Protein AF-A0ABD0Y4C2-F1 (afdb_monomer_lite)

Foldseek 3Di:
DDDDDDDDPDDDDDDQQFAPDAAPPPWDTGRHATHEDPQFDDRRSCRGHEPDAAPDPWDDPHHQATDEDPQFDDSRSPDGNPVVVVVCPPPPVVVVVPPPD

Structure (mmCIF, N/CA/C/O backbone):
data_AF-A0ABD0Y4C2-F1
#
_entry.id   AF-A0ABD0Y4C2-F1
#
loop_
_atom_site.group_PDB
_atom_site.id
_atom_site.type_symbol
_atom_site.label_atom_id
_atom_site.label_alt_id
_atom_site.label_comp_id
_atom_site.label_asym_id
_atom_site.label_entity_id
_atom_site.label_seq_id
_atom_site.pdbx_PDB_ins_code
_atom_site.Cartn_x
_atom_site.Cartn_y
_atom_site.Cartn_z
_atom_site.occupancy
_atom_site.B_iso_or_equiv
_atom_site.auth_seq_id
_atom_site.auth_comp_id
_atom_site.auth_asym_id
_atom_site.auth_atom_id
_atom_site.pdbx_PDB_model_num
ATOM 1 N N . MET A 1 1 ? -20.175 -28.823 -24.174 1.00 47.84 1 MET A N 1
ATOM 2 C CA . MET A 1 1 ? -20.073 -27.540 -23.452 1.00 47.84 1 MET A CA 1
ATOM 3 C C . MET A 1 1 ? -19.130 -27.697 -22.270 1.00 47.84 1 MET A C 1
ATOM 5 O O . MET A 1 1 ? -19.612 -27.762 -21.156 1.00 47.84 1 MET A O 1
ATOM 9 N N . TYR A 1 2 ? -17.817 -27.771 -22.500 1.00 40.09 2 TYR A N 1
ATOM 10 C CA . TYR A 1 2 ? -16.813 -27.506 -21.464 1.00 40.09 2 TYR A CA 1
ATOM 11 C C . TYR A 1 2 ? -15.583 -26.949 -22.174 1.00 40.09 2 TYR A C 1
ATOM 13 O O . TYR A 1 2 ? -14.917 -27.669 -22.9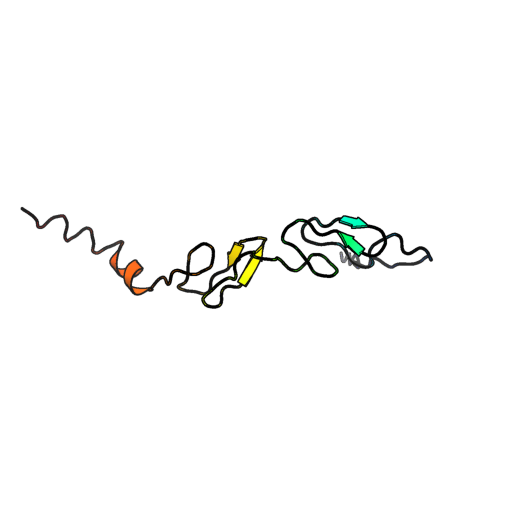11 1.00 40.09 2 TYR A O 1
ATOM 21 N N . VAL A 1 3 ? -15.343 -25.650 -22.023 1.00 46.62 3 VAL A N 1
ATOM 22 C CA . VAL A 1 3 ? -14.077 -25.030 -22.412 1.00 46.62 3 VAL A CA 1
ATOM 23 C C . VAL A 1 3 ? -13.322 -24.805 -21.109 1.00 46.62 3 VAL A C 1
ATOM 25 O O . VAL A 1 3 ? -13.731 -23.974 -20.304 1.00 46.62 3 VAL A O 1
ATOM 28 N N . ALA A 1 4 ? -12.261 -25.573 -20.878 1.00 52.44 4 ALA A N 1
ATOM 29 C CA . ALA A 1 4 ? -11.255 -25.254 -19.875 1.00 52.44 4 ALA A CA 1
ATOM 30 C C . ALA A 1 4 ? -10.065 -24.652 -20.630 1.00 52.44 4 ALA A C 1
ATOM 32 O O . ALA A 1 4 ? -9.323 -25.363 -21.301 1.00 52.44 4 ALA A O 1
ATOM 33 N N . GLN A 1 5 ? -9.938 -23.325 -20.603 1.00 47.97 5 GLN A N 1
ATOM 34 C CA . GLN A 1 5 ? -8.714 -22.651 -21.030 1.00 47.97 5 GLN A CA 1
ATOM 35 C C . GLN A 1 5 ? -7.771 -22.626 -19.836 1.00 47.97 5 GLN A C 1
ATOM 37 O O . GLN A 1 5 ? -7.967 -21.860 -18.889 1.00 47.97 5 GLN A O 1
ATOM 42 N N . GLU A 1 6 ? -6.768 -23.495 -19.880 1.00 58.38 6 GLU A N 1
ATOM 43 C CA . GLU A 1 6 ? -5.719 -23.543 -18.876 1.00 58.38 6 GLU A CA 1
ATOM 44 C C . GLU A 1 6 ? -4.879 -22.265 -18.969 1.00 58.38 6 GLU A C 1
ATOM 46 O O . GLU A 1 6 ? -4.254 -21.945 -19.981 1.00 58.38 6 GLU A O 1
ATOM 51 N N . LYS A 1 7 ? -4.933 -21.473 -17.898 1.00 58.50 7 LYS A N 1
ATOM 52 C CA . LYS A 1 7 ? -4.063 -20.324 -17.674 1.00 58.50 7 LYS A CA 1
ATOM 53 C C . LYS A 1 7 ? -2.656 -20.858 -17.400 1.00 58.50 7 LYS A C 1
ATOM 55 O O . LYS A 1 7 ? -2.363 -21.240 -16.274 1.00 58.50 7 LYS A O 1
ATOM 60 N N . GLY A 1 8 ? -1.787 -20.840 -18.402 1.00 43.50 8 GLY A N 1
ATOM 61 C CA . GLY A 1 8 ? -0.371 -21.155 -18.235 1.00 43.50 8 GLY A CA 1
ATOM 62 C C . GLY A 1 8 ? 0.470 -20.281 -19.147 1.00 43.50 8 GLY A C 1
ATOM 63 O O . GLY A 1 8 ? 0.507 -20.493 -20.352 1.00 43.50 8 GLY A O 1
ATOM 64 N N . ALA A 1 9 ? 1.136 -19.272 -18.585 1.00 58.31 9 ALA A N 1
ATOM 65 C CA . ALA A 1 9 ? 2.239 -18.611 -19.270 1.00 58.31 9 ALA A CA 1
ATOM 66 C C . ALA A 1 9 ? 3.430 -19.584 -19.276 1.00 58.31 9 ALA A C 1
ATOM 68 O O . ALA A 1 9 ? 4.295 -19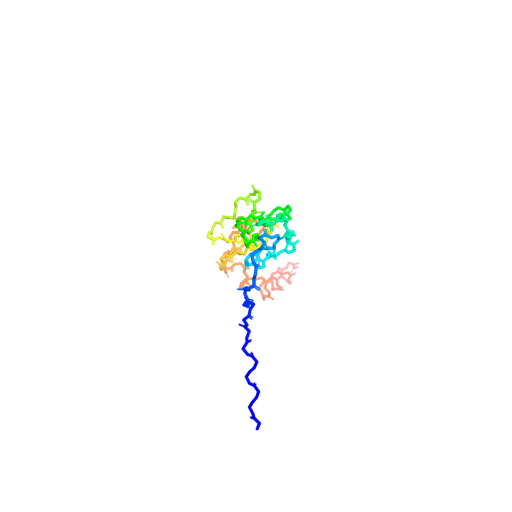.532 -18.401 1.00 58.31 9 ALA A O 1
ATOM 69 N N . GLU A 1 10 ? 3.432 -20.527 -20.217 1.00 52.31 10 GLU A N 1
ATOM 70 C CA . GLU A 1 10 ? 4.538 -21.458 -20.409 1.00 52.31 10 GLU A CA 1
ATOM 71 C C . GLU A 1 10 ? 5.673 -20.775 -21.174 1.00 52.31 10 GLU A C 1
ATOM 73 O O . GLU A 1 10 ? 5.582 -20.427 -22.351 1.00 52.31 10 GLU A O 1
ATOM 78 N N . SER A 1 11 ? 6.760 -20.561 -20.440 1.00 69.19 11 SER A N 1
ATOM 79 C CA . SER A 1 11 ? 8.042 -20.081 -20.932 1.00 69.19 11 SER A CA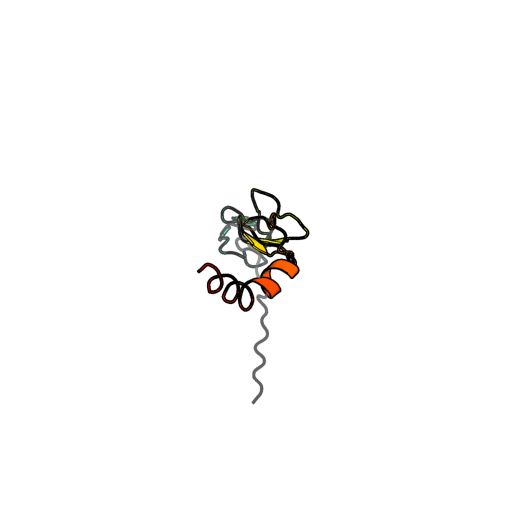 1
ATOM 80 C C . SER A 1 11 ? 8.755 -21.189 -21.706 1.00 69.19 11 SER A C 1
ATOM 82 O O . SER A 1 11 ? 9.142 -22.203 -21.128 1.00 69.19 11 SER A O 1
ATOM 84 N N . SER A 1 12 ? 8.991 -20.974 -22.998 1.00 71.50 12 SER A N 1
ATOM 85 C CA . SER A 1 12 ? 9.993 -21.718 -23.759 1.00 71.50 12 SER A CA 1
ATOM 86 C C . SER A 1 12 ? 10.605 -20.799 -24.809 1.00 71.50 12 SER A C 1
ATOM 88 O O . SER A 1 12 ? 10.010 -20.574 -25.859 1.00 71.50 12 SER A O 1
ATOM 90 N N . THR A 1 13 ? 11.753 -20.194 -24.491 1.00 54.59 13 THR A N 1
ATOM 91 C CA . THR A 1 13 ? 13.004 -20.147 -25.285 1.00 54.59 13 THR A CA 1
ATOM 92 C C . THR A 1 13 ? 13.937 -19.095 -24.660 1.00 54.59 13 THR A C 1
ATOM 94 O O . THR A 1 13 ? 13.519 -18.045 -24.183 1.00 54.59 13 THR A O 1
ATOM 97 N N . ARG A 1 14 ? 15.227 -19.424 -24.603 1.00 68.81 14 ARG A N 1
ATOM 98 C CA . ARG A 1 14 ? 16.321 -18.770 -23.871 1.00 68.81 14 ARG A CA 1
ATOM 99 C C . ARG A 1 14 ? 16.557 -17.290 -24.253 1.00 68.81 14 ARG A C 1
ATOM 101 O O . ARG A 1 14 ? 17.409 -17.020 -25.088 1.00 68.81 14 ARG A O 1
ATOM 108 N N . SER A 1 15 ? 15.874 -16.352 -23.588 1.00 58.44 15 SER A N 1
ATOM 109 C CA . SER A 1 15 ? 16.351 -14.981 -23.303 1.00 58.44 15 SER A CA 1
ATOM 110 C C . SER A 1 15 ? 15.478 -14.346 -22.209 1.00 58.44 15 SER A C 1
ATOM 112 O O . SER A 1 15 ? 14.294 -14.093 -22.416 1.00 58.44 15 SER A O 1
ATOM 114 N N . SER A 1 16 ? 16.020 -14.147 -21.005 1.00 63.03 16 SER A N 1
ATOM 115 C CA . SER A 1 16 ? 15.279 -13.651 -19.833 1.00 63.03 16 SER A CA 1
ATOM 116 C C . SER A 1 16 ? 15.118 -12.125 -19.862 1.00 63.03 16 SER A C 1
ATOM 118 O O . SER A 1 16 ? 15.654 -11.416 -19.013 1.00 63.03 16 SER A O 1
ATOM 120 N N . GLU A 1 17 ? 14.416 -11.611 -20.866 1.00 63.22 17 GLU A N 1
ATOM 121 C CA . GLU A 1 17 ? 14.112 -10.178 -21.003 1.00 63.22 17 GLU A CA 1
ATOM 122 C C . GLU A 1 17 ? 12.743 -9.806 -20.400 1.00 63.22 17 GLU A C 1
ATOM 124 O O . GLU A 1 17 ? 12.378 -8.636 -20.329 1.00 63.22 17 GLU A O 1
ATOM 129 N N . TYR A 1 18 ? 11.998 -10.808 -19.921 1.00 76.75 18 TYR A N 1
ATOM 130 C CA . TYR A 1 18 ? 10.684 -10.651 -19.310 1.00 76.75 18 TYR A CA 1
ATOM 131 C C . TYR A 1 18 ? 10.628 -11.262 -17.904 1.00 76.75 18 TYR A C 1
ATOM 133 O O . TYR A 1 18 ? 11.316 -12.238 -17.585 1.00 76.75 18 TYR A O 1
ATOM 141 N N . CYS A 1 19 ? 9.768 -10.697 -17.062 1.00 86.81 19 CYS A N 1
ATOM 142 C CA . CYS A 1 19 ? 9.565 -11.125 -15.689 1.00 86.81 19 CYS A CA 1
ATOM 143 C C . CYS A 1 19 ? 8.826 -12.460 -15.679 1.00 86.81 19 CYS A C 1
ATOM 145 O O . CYS A 1 19 ? 7.748 -12.594 -16.254 1.00 86.81 19 CYS A O 1
ATOM 147 N N . ARG A 1 20 ? 9.388 -13.449 -14.978 1.00 86.38 20 ARG A N 1
ATOM 148 C CA . ARG A 1 20 ? 8.776 -14.779 -14.836 1.00 86.38 20 ARG A CA 1
ATOM 149 C C . ARG A 1 20 ? 7.348 -14.711 -14.288 1.00 86.38 20 ARG A C 1
ATOM 151 O O . ARG A 1 20 ? 6.511 -15.526 -14.657 1.00 86.38 20 ARG A O 1
ATOM 158 N N . TYR A 1 21 ? 7.095 -13.733 -13.423 1.00 88.25 21 TYR A N 1
ATOM 159 C CA . TYR A 1 21 ? 5.792 -13.441 -12.846 1.00 88.25 21 TYR A CA 1
ATOM 160 C C . TYR A 1 21 ? 5.414 -11.979 -13.107 1.00 88.25 21 TYR A C 1
ATOM 162 O O . TYR A 1 21 ? 6.302 -11.127 -13.216 1.00 88.25 21 TYR A O 1
ATOM 170 N N . PRO A 1 22 ? 4.110 -11.669 -13.212 1.00 90.38 22 PRO A N 1
ATOM 171 C CA . PRO A 1 22 ? 3.657 -10.315 -13.489 1.00 90.38 22 PRO A CA 1
ATOM 172 C C . PRO A 1 22 ? 3.958 -9.370 -12.323 1.00 90.38 22 PRO A C 1
ATOM 174 O O . PRO A 1 22 ? 3.751 -9.705 -11.157 1.00 90.38 22 PRO A O 1
ATOM 177 N N . CYS A 1 23 ? 4.374 -8.148 -12.652 1.00 93.81 23 CYS A N 1
ATOM 178 C CA . CYS A 1 23 ? 4.491 -7.070 -11.680 1.00 93.81 23 CYS A CA 1
ATOM 179 C C . CYS A 1 23 ? 3.094 -6.569 -11.288 1.00 93.81 23 CYS A C 1
ATOM 181 O O . CYS A 1 23 ? 2.288 -6.198 -12.143 1.00 93.81 23 CYS A O 1
ATOM 183 N N . LEU A 1 24 ? 2.803 -6.556 -9.991 1.00 95.31 24 LEU A N 1
ATOM 184 C CA . LEU A 1 24 ? 1.525 -6.123 -9.437 1.00 95.31 24 LEU A CA 1
ATOM 185 C C . LEU A 1 24 ? 1.508 -4.612 -9.180 1.00 95.31 24 LEU A C 1
ATOM 187 O O . LEU A 1 24 ? 2.520 -3.920 -9.302 1.00 95.31 24 LEU A O 1
ATOM 191 N N . ASN A 1 25 ? 0.327 -4.092 -8.836 1.00 95.62 25 ASN A N 1
ATOM 192 C CA . ASN A 1 25 ? 0.123 -2.702 -8.408 1.00 95.62 25 ASN A CA 1
ATOM 193 C C . ASN A 1 25 ? 0.667 -1.647 -9.395 1.00 95.62 25 ASN A C 1
ATOM 195 O O . ASN A 1 25 ? 1.100 -0.559 -9.013 1.00 95.62 25 ASN A O 1
ATOM 199 N N . GLY A 1 26 ? 0.632 -1.972 -10.692 1.00 92.94 26 GLY A N 1
ATOM 200 C CA . GLY A 1 26 ? 1.093 -1.096 -11.766 1.00 92.94 26 GLY A CA 1
ATOM 201 C C . GLY A 1 26 ? 2.614 -0.967 -11.870 1.00 92.94 26 GLY A C 1
ATOM 202 O O . GLY A 1 26 ? 3.080 0.015 -12.454 1.00 92.94 26 GLY A O 1
ATOM 203 N N . GLY A 1 27 ? 3.373 -1.904 -11.291 1.00 94.81 27 GLY A N 1
ATOM 204 C CA . GLY A 1 27 ? 4.810 -2.026 -11.518 1.00 94.81 27 GLY A CA 1
ATOM 205 C C . GLY A 1 27 ? 5.138 -2.376 -12.972 1.00 94.81 27 GLY A C 1
ATOM 206 O O . GLY A 1 27 ? 4.340 -3.002 -13.671 1.00 94.81 27 GLY A O 1
ATOM 207 N N . THR A 1 28 ? 6.328 -1.979 -13.415 1.00 94.19 28 THR A N 1
ATOM 208 C CA . THR A 1 28 ? 6.807 -2.207 -14.784 1.00 94.19 28 THR A CA 1
ATOM 209 C C . THR A 1 28 ? 7.880 -3.281 -14.776 1.00 94.19 28 THR A C 1
ATOM 211 O O . THR A 1 28 ? 8.817 -3.214 -13.983 1.00 94.19 28 THR A O 1
ATOM 214 N N . CYS A 1 29 ? 7.771 -4.268 -15.661 1.00 92.62 29 CYS A N 1
ATOM 215 C CA . CYS A 1 29 ? 8.834 -5.249 -15.822 1.00 92.62 29 CYS A CA 1
ATOM 216 C C . CYS A 1 29 ? 10.010 -4.641 -16.594 1.00 92.62 29 CYS A C 1
ATOM 218 O O . CYS A 1 29 ? 9.822 -4.142 -17.703 1.00 92.62 29 CYS A O 1
ATOM 220 N N . VAL A 1 30 ? 11.211 -4.690 -16.015 1.00 91.50 30 VAL A N 1
ATOM 221 C CA . VAL A 1 30 ? 12.447 -4.212 -16.645 1.00 91.50 30 VAL A CA 1
ATOM 222 C C . VAL A 1 30 ? 13.500 -5.318 -16.549 1.00 91.50 30 VAL A C 1
ATOM 224 O O . VAL A 1 30 ? 14.071 -5.570 -15.484 1.00 91.50 30 VAL A O 1
ATOM 227 N N . GLY A 1 31 ? 13.736 -6.012 -17.666 1.00 87.81 31 GLY A N 1
ATOM 228 C CA . GLY A 1 31 ? 14.564 -7.218 -17.706 1.00 87.81 31 GLY A CA 1
ATOM 229 C C . GLY A 1 31 ? 13.935 -8.347 -16.884 1.00 87.81 31 GLY A C 1
ATOM 230 O O . GLY A 1 31 ? 12.828 -8.791 -17.167 1.00 87.81 31 GLY A O 1
ATOM 231 N N . THR A 1 32 ? 14.621 -8.796 -15.831 1.00 88.50 32 THR A N 1
ATOM 232 C CA . THR A 1 32 ? 14.145 -9.885 -14.954 1.00 88.50 32 THR A CA 1
ATOM 233 C C . THR A 1 32 ? 13.526 -9.406 -13.641 1.00 88.50 32 THR A C 1
ATOM 235 O O . THR A 1 32 ? 13.254 -10.228 -12.768 1.00 88.50 32 THR A O 1
ATOM 238 N N . ARG A 1 33 ? 13.368 -8.092 -13.445 1.00 90.31 33 ARG A N 1
ATOM 239 C CA . ARG A 1 33 ? 12.947 -7.500 -12.168 1.00 90.31 33 ARG A CA 1
ATOM 240 C C . ARG A 1 33 ? 11.806 -6.508 -12.353 1.00 90.31 33 ARG A C 1
ATOM 242 O O . ARG A 1 33 ? 11.741 -5.798 -13.355 1.00 90.31 33 ARG A O 1
ATOM 249 N N . CYS A 1 34 ? 10.932 -6.434 -11.356 1.00 94.25 34 CYS A N 1
ATOM 250 C CA . CYS A 1 34 ? 9.866 -5.447 -11.329 1.00 94.25 34 CYS A CA 1
ATOM 251 C C . CYS A 1 34 ? 10.369 -4.111 -10.780 1.00 94.25 34 CYS A C 1
ATOM 253 O O . CYS A 1 34 ? 10.922 -4.031 -9.684 1.00 94.25 34 CYS A O 1
ATOM 255 N N . GLN A 1 35 ? 10.139 -3.043 -11.536 1.00 95.88 35 GLN A N 1
ATOM 256 C CA . GLN A 1 35 ? 10.270 -1.676 -11.062 1.00 95.88 35 GLN A CA 1
ATOM 257 C C . GLN A 1 35 ? 8.943 -1.247 -10.432 1.00 95.88 35 GLN A C 1
ATOM 259 O O . GLN A 1 35 ? 7.934 -1.070 -11.120 1.00 95.88 35 GLN A O 1
ATOM 264 N N . CYS A 1 36 ? 8.938 -1.108 -9.108 1.00 96.31 36 CYS A N 1
ATOM 265 C CA . CYS A 1 36 ? 7.730 -0.791 -8.358 1.00 96.31 36 CYS A CA 1
ATOM 266 C C . CYS A 1 36 ? 7.381 0.693 -8.410 1.00 96.31 36 CYS A C 1
ATOM 268 O O . CYS A 1 36 ? 8.252 1.564 -8.451 1.00 96.31 36 CYS A O 1
ATOM 270 N N . ARG A 1 37 ? 6.077 0.979 -8.366 1.00 95.94 37 ARG A N 1
ATOM 271 C CA . ARG A 1 37 ? 5.585 2.338 -8.138 1.00 95.94 37 ARG A CA 1
ATOM 272 C C . ARG A 1 37 ? 5.922 2.797 -6.715 1.00 95.94 37 ARG A C 1
ATOM 274 O O . ARG A 1 37 ? 6.056 1.954 -5.824 1.00 95.94 37 ARG A O 1
ATOM 2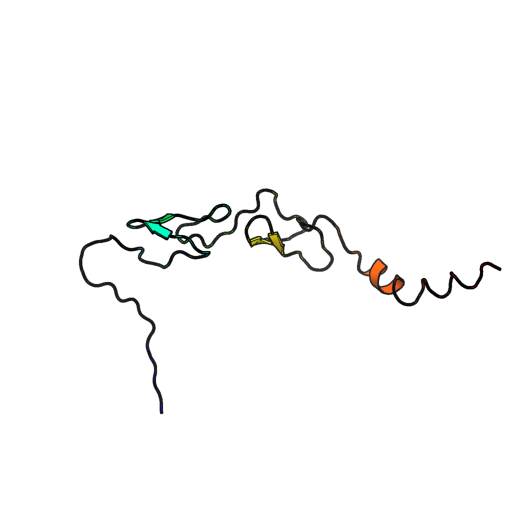81 N N . PRO A 1 38 ? 6.005 4.119 -6.475 1.00 95.31 38 PRO A N 1
ATOM 282 C CA . PRO A 1 38 ? 6.186 4.653 -5.131 1.00 95.31 38 PRO A CA 1
ATOM 283 C C . PRO A 1 38 ? 5.169 4.066 -4.145 1.00 95.31 38 PRO A C 1
ATOM 285 O O . PRO A 1 38 ? 3.974 4.009 -4.435 1.00 95.31 38 PRO A O 1
ATOM 288 N N . GLY A 1 39 ? 5.659 3.618 -2.989 1.00 95.00 39 GLY A N 1
ATOM 289 C CA . GLY A 1 39 ? 4.830 3.000 -1.954 1.00 95.00 39 GLY A CA 1
ATOM 290 C C . GLY A 1 39 ? 4.553 1.505 -2.143 1.00 95.00 39 GLY A C 1
ATOM 291 O O . GLY A 1 39 ? 3.780 0.954 -1.370 1.00 95.00 39 GLY A O 1
ATOM 292 N N . TYR A 1 40 ? 5.175 0.830 -3.113 1.00 96.44 40 TYR A N 1
ATOM 293 C CA . TYR A 1 40 ? 5.128 -0.630 -3.250 1.00 96.44 40 TYR A CA 1
ATOM 294 C C . TYR A 1 40 ? 6.531 -1.237 -3.285 1.00 96.44 40 TYR A C 1
ATOM 296 O O . TYR A 1 40 ? 7.481 -0.600 -3.739 1.00 96.44 40 TYR A O 1
ATOM 304 N N . HIS A 1 41 ? 6.654 -2.475 -2.814 1.00 94.75 41 HIS A N 1
ATOM 305 C CA . HIS A 1 41 ? 7.906 -3.226 -2.757 1.00 94.75 41 HIS A CA 1
ATOM 306 C C . HIS A 1 41 ? 7.667 -4.743 -2.875 1.00 94.75 41 HIS A C 1
ATOM 308 O O . HIS A 1 41 ? 6.545 -5.197 -3.126 1.00 94.75 41 HIS A O 1
ATOM 314 N N . GLY A 1 42 ? 8.747 -5.513 -2.742 1.00 94.25 42 GLY A N 1
ATOM 315 C CA . GLY A 1 42 ? 8.777 -6.953 -2.992 1.00 94.25 42 GLY A CA 1
ATOM 316 C C . GLY A 1 42 ? 9.131 -7.278 -4.445 1.00 94.25 42 GLY A C 1
ATOM 317 O O . GLY A 1 42 ? 9.101 -6.411 -5.319 1.00 94.25 42 GLY A O 1
ATOM 318 N N . GLU A 1 43 ? 9.457 -8.544 -4.711 1.00 93.56 43 GLU A N 1
ATOM 319 C CA . GLU A 1 43 ? 9.914 -9.017 -6.032 1.00 93.56 43 GLU A CA 1
ATOM 320 C C . GLU A 1 43 ? 8.900 -8.727 -7.149 1.00 93.56 43 GLU A C 1
ATOM 322 O O . GLU A 1 43 ? 9.276 -8.415 -8.278 1.00 93.56 43 GLU A O 1
ATOM 327 N N . TYR A 1 44 ? 7.611 -8.760 -6.802 1.00 94.81 44 TYR A N 1
ATOM 328 C CA . TYR A 1 44 ? 6.493 -8.548 -7.722 1.00 94.81 44 TYR A CA 1
ATOM 329 C C . TYR A 1 44 ? 5.701 -7.274 -7.415 1.00 94.81 44 TYR A C 1
ATOM 331 O O . TYR A 1 44 ? 4.579 -7.128 -7.891 1.00 94.81 44 TYR A O 1
ATOM 339 N N . CYS A 1 45 ? 6.242 -6.357 -6.604 1.00 96.06 45 CYS A N 1
ATOM 340 C CA . CYS A 1 45 ? 5.557 -5.127 -6.183 1.00 96.06 45 CYS A CA 1
ATOM 341 C C . CYS A 1 45 ? 4.208 -5.368 -5.483 1.00 96.06 45 CYS A C 1
ATOM 343 O O . CYS A 1 45 ? 3.301 -4.537 -5.560 1.00 96.06 45 CYS A O 1
ATOM 345 N N . ALA A 1 46 ? 4.051 -6.523 -4.833 1.00 95.56 46 ALA A N 1
ATOM 346 C CA . ALA A 1 46 ? 2.811 -6.930 -4.179 1.00 95.56 46 ALA A CA 1
ATOM 347 C C . ALA A 1 46 ? 2.620 -6.262 -2.810 1.00 95.56 46 ALA A C 1
ATOM 349 O O . ALA A 1 46 ? 1.490 -6.124 -2.345 1.00 95.56 46 ALA A O 1
ATOM 350 N N . GLU A 1 47 ? 3.713 -5.850 -2.169 1.00 95.25 47 GLU A N 1
ATOM 351 C CA . GLU A 1 47 ? 3.705 -5.401 -0.784 1.00 95.25 47 GLU A CA 1
ATOM 352 C C . GLU A 1 47 ? 3.551 -3.876 -0.728 1.00 95.25 47 GLU A C 1
ATOM 354 O O . GLU A 1 47 ? 4.426 -3.145 -1.205 1.00 95.25 47 GLU A O 1
ATOM 359 N N . PRO A 1 48 ? 2.447 -3.351 -0.173 1.00 95.56 48 PRO A N 1
ATOM 360 C CA . PRO A 1 48 ? 2.300 -1.921 0.037 1.00 95.56 48 PRO A CA 1
ATOM 361 C C . PRO A 1 48 ? 3.177 -1.464 1.207 1.00 95.56 48 PRO A C 1
ATOM 363 O O . PRO A 1 48 ? 3.322 -2.149 2.218 1.00 95.56 48 PRO A O 1
ATOM 366 N N . HIS A 1 49 ? 3.735 -0.271 1.076 1.00 94.00 49 HIS A N 1
ATOM 367 C CA . HIS A 1 49 ? 4.512 0.410 2.096 1.00 94.00 49 HIS A CA 1
ATOM 368 C C . HIS A 1 49 ? 3.720 1.612 2.612 1.00 94.00 49 HIS A C 1
ATOM 370 O O . HIS A 1 49 ? 3.356 2.509 1.851 1.00 94.00 49 HIS A O 1
ATOM 376 N N . CYS A 1 50 ? 3.489 1.651 3.920 1.00 94.38 50 CYS A N 1
ATOM 377 C CA . CYS A 1 50 ? 2.917 2.805 4.601 1.00 94.38 50 CYS A CA 1
ATOM 378 C C . CYS A 1 50 ? 4.065 3.565 5.266 1.00 94.38 50 CYS A C 1
ATOM 380 O O . CYS A 1 50 ? 4.794 2.983 6.067 1.00 94.38 50 CYS A O 1
ATOM 382 N N . LYS A 1 51 ? 4.244 4.852 4.936 1.00 91.94 51 LYS A N 1
ATOM 383 C CA . LYS A 1 51 ? 5.315 5.685 5.512 1.00 91.94 51 LYS A CA 1
ATOM 384 C C . LYS A 1 51 ? 5.222 5.746 7.033 1.00 91.94 51 LYS A C 1
ATOM 386 O O . LYS A 1 51 ? 6.233 5.781 7.727 1.00 91.94 51 LYS A O 1
ATOM 391 N N . GLU A 1 52 ? 3.995 5.761 7.533 1.00 93.25 52 GLU A N 1
ATOM 392 C CA . GLU A 1 52 ? 3.694 5.659 8.948 1.00 93.25 52 GLU A CA 1
ATOM 393 C C . GLU A 1 52 ? 3.016 4.321 9.225 1.00 93.25 52 GLU A C 1
ATOM 395 O O . GLU A 1 52 ? 2.061 3.943 8.546 1.00 93.25 52 GLU A O 1
ATOM 400 N N . SER A 1 53 ? 3.484 3.616 10.253 1.00 94.06 53 SER A N 1
ATOM 401 C CA . SER A 1 53 ? 2.917 2.323 10.621 1.00 94.06 53 SER A CA 1
ATOM 402 C C . SER A 1 53 ? 1.448 2.451 11.025 1.00 94.06 53 SER A C 1
ATOM 404 O O . SER A 1 53 ? 1.078 3.359 11.787 1.00 94.06 53 SER A O 1
ATOM 406 N N . CYS A 1 54 ? 0.641 1.499 10.550 1.00 96.56 54 CYS A N 1
ATOM 407 C CA . CYS A 1 54 ? -0.715 1.264 11.030 1.00 96.56 54 CYS A CA 1
ATOM 408 C C . CYS A 1 54 ? -0.664 0.780 12.485 1.00 96.56 54 CYS A C 1
ATOM 410 O O . CYS A 1 54 ? 0.142 -0.082 12.836 1.00 96.56 54 CYS A O 1
ATOM 412 N N . LEU A 1 55 ? -1.504 1.357 13.332 1.00 95.88 55 LEU A N 1
ATOM 413 C CA . LEU A 1 55 ? -1.589 1.087 14.761 1.00 95.88 55 LEU A CA 1
ATOM 414 C C . LEU A 1 55 ? -2.738 0.120 15.060 1.00 95.88 55 LEU A C 1
ATOM 416 O O . LEU A 1 55 ? -3.544 -0.197 14.187 1.00 95.88 55 LEU A O 1
ATOM 420 N N . ASN A 1 56 ? -2.805 -0.350 16.308 1.00 95.31 56 ASN A N 1
ATOM 421 C CA . ASN A 1 56 ? -3.938 -1.115 16.843 1.00 95.31 56 ASN A CA 1
ATOM 422 C C . ASN A 1 56 ? -4.345 -2.332 15.985 1.00 95.31 56 ASN A C 1
ATOM 424 O O . ASN A 1 56 ? -5.524 -2.590 15.754 1.00 95.31 56 ASN A O 1
ATOM 428 N N . GLY A 1 57 ? -3.355 -3.069 15.472 1.00 94.12 57 GLY A N 1
ATOM 429 C CA . GLY A 1 57 ? -3.587 -4.247 14.628 1.00 94.12 57 GLY A CA 1
ATOM 430 C C . GLY A 1 57 ? -4.045 -3.931 13.200 1.00 94.12 57 GLY A C 1
ATOM 431 O O . GLY A 1 57 ? -4.455 -4.838 12.478 1.00 94.12 57 GLY A O 1
ATOM 432 N N . GLY A 1 58 ? -3.983 -2.667 12.774 1.00 95.69 58 GLY A N 1
ATOM 433 C CA . GLY A 1 58 ? -4.237 -2.281 11.392 1.00 95.69 58 GLY A CA 1
ATOM 434 C C . GLY A 1 58 ? -3.185 -2.837 10.427 1.00 95.69 58 GLY A C 1
ATOM 435 O O . GLY A 1 58 ? -2.018 -3.012 10.779 1.00 95.69 58 GLY A O 1
ATOM 436 N N . ARG A 1 59 ? -3.590 -3.079 9.177 1.00 95.88 59 ARG A N 1
ATOM 437 C CA . ARG A 1 59 ? -2.720 -3.588 8.106 1.00 95.88 59 ARG A CA 1
ATOM 438 C C . ARG A 1 59 ? -2.597 -2.572 6.978 1.00 95.88 59 ARG A C 1
ATOM 440 O O . ARG A 1 59 ? -3.599 -2.031 6.521 1.00 95.88 59 ARG A O 1
ATOM 447 N N . CYS A 1 60 ? -1.379 -2.362 6.484 1.00 96.12 60 CYS A N 1
ATOM 448 C CA . CYS A 1 60 ? -1.159 -1.568 5.278 1.00 96.12 60 CYS A CA 1
ATOM 449 C C . CYS A 1 60 ? -1.735 -2.319 4.066 1.00 96.12 60 CYS A C 1
ATOM 451 O O . CYS A 1 60 ? -1.332 -3.451 3.791 1.00 96.12 60 CYS A O 1
ATOM 453 N N . VAL A 1 61 ? -2.708 -1.721 3.377 1.00 95.25 61 VAL A N 1
ATOM 454 C CA . VAL A 1 61 ? -3.391 -2.343 2.220 1.00 95.25 61 VAL A CA 1
ATOM 455 C C . VAL A 1 61 ? -3.096 -1.631 0.907 1.00 95.25 61 VAL A C 1
ATOM 457 O O . VAL A 1 61 ? -3.220 -2.224 -0.160 1.00 95.25 61 VAL A O 1
ATOM 460 N N . SER A 1 62 ? -2.683 -0.372 0.976 1.00 93.88 62 SER A N 1
ATOM 461 C CA . SER A 1 62 ? -2.150 0.393 -0.148 1.00 93.88 62 SER A CA 1
ATOM 462 C C . SER A 1 62 ? -1.201 1.468 0.398 1.00 93.88 62 SER A C 1
ATOM 464 O O . SER A 1 62 ? -1.186 1.673 1.616 1.00 93.88 62 SER A O 1
ATOM 466 N N . PRO A 1 63 ? -0.420 2.155 -0.455 1.00 94.12 63 PRO A N 1
ATOM 467 C CA . PRO A 1 63 ? 0.461 3.231 -0.024 1.00 94.12 63 PRO A CA 1
ATOM 468 C C . PRO A 1 63 ? -0.279 4.214 0.879 1.00 94.12 63 PRO A C 1
ATOM 470 O O . PRO A 1 63 ? -1.343 4.714 0.511 1.00 94.12 63 PRO A O 1
ATOM 473 N N . ASP A 1 64 ? 0.257 4.406 2.082 1.00 91.19 64 ASP A N 1
ATOM 474 C CA . ASP A 1 64 ? -0.273 5.293 3.125 1.00 91.19 64 ASP A CA 1
ATOM 475 C C . ASP A 1 64 ? -1.752 5.075 3.510 1.00 91.19 64 ASP A C 1
ATOM 477 O O . ASP A 1 64 ? -2.403 5.974 4.051 1.00 91.19 64 ASP A O 1
ATOM 481 N N . ARG A 1 65 ? -2.291 3.869 3.281 1.00 94.38 65 ARG A N 1
ATOM 482 C CA . ARG A 1 65 ? -3.659 3.496 3.660 1.00 94.38 65 ARG A CA 1
ATOM 483 C C . ARG A 1 65 ? -3.682 2.233 4.508 1.00 94.38 65 ARG A C 1
ATOM 485 O O . ARG A 1 65 ? -3.326 1.139 4.058 1.00 94.38 65 ARG A O 1
ATOM 492 N N . CYS A 1 66 ? -4.215 2.387 5.712 1.00 96.56 66 CYS A N 1
ATOM 493 C CA . CYS A 1 66 ? -4.426 1.302 6.653 1.00 96.56 66 CYS A CA 1
ATOM 494 C C . CYS A 1 66 ? -5.857 0.760 6.567 1.00 96.56 66 CYS A C 1
ATOM 496 O O . CYS A 1 66 ? -6.825 1.518 6.544 1.00 96.56 66 CYS A O 1
ATOM 498 N N . ALA A 1 67 ? -5.993 -0.563 6.549 1.00 96.50 67 ALA A N 1
ATOM 499 C CA . ALA A 1 67 ? -7.227 -1.237 6.923 1.00 96.50 67 ALA A CA 1
ATOM 500 C C . ALA A 1 67 ? -7.210 -1.458 8.436 1.00 96.50 67 ALA A C 1
ATOM 502 O O . ALA A 1 67 ? -6.285 -2.081 8.959 1.00 96.50 67 ALA A O 1
ATOM 503 N N . CYS A 1 68 ? -8.211 -0.923 9.127 1.00 95.50 68 CYS A N 1
ATOM 504 C CA . CYS A 1 68 ? -8.274 -0.951 10.582 1.00 95.50 68 CYS A CA 1
ATOM 505 C C . CYS A 1 68 ? -9.002 -2.184 11.104 1.00 95.50 68 CYS A C 1
ATOM 507 O O . CYS A 1 68 ? -9.944 -2.674 10.481 1.00 95.50 68 CYS A O 1
ATOM 509 N N . ALA A 1 69 ? -8.559 -2.662 12.266 1.00 94.06 69 ALA A N 1
ATOM 510 C CA . ALA A 1 69 ? -9.298 -3.649 13.033 1.00 94.06 69 ALA A CA 1
ATOM 511 C C . ALA A 1 69 ? -10.642 -3.067 13.504 1.00 94.06 69 ALA A C 1
ATOM 513 O O . ALA A 1 69 ? -10.829 -1.848 13.564 1.00 94.06 69 ALA A O 1
ATOM 514 N N . TYR A 1 70 ? -11.585 -3.948 13.840 1.00 90.06 70 TYR A N 1
ATOM 515 C CA . TYR A 1 70 ? -12.897 -3.539 14.334 1.00 90.06 70 TYR A CA 1
ATOM 516 C C . TYR A 1 70 ? -12.767 -2.627 15.561 1.00 90.06 70 TYR A C 1
ATOM 518 O O . TYR A 1 70 ? -11.993 -2.914 16.473 1.00 90.06 70 TYR A O 1
ATOM 526 N N . GLY A 1 71 ? -13.530 -1.531 15.576 1.00 89.94 71 GLY A N 1
ATOM 527 C CA . GLY A 1 71 ? -13.470 -0.541 16.650 1.00 89.94 71 GLY A CA 1
ATOM 528 C C . GLY A 1 71 ? -12.273 0.407 16.565 1.00 89.94 71 GLY A C 1
ATOM 529 O O . GLY A 1 71 ? -12.023 1.120 17.528 1.00 89.94 71 GLY A O 1
ATOM 530 N N . TYR A 1 72 ? -11.547 0.465 15.444 1.00 91.88 72 TYR A N 1
ATOM 531 C CA . TYR A 1 72 ? -10.505 1.466 15.201 1.00 91.88 72 TYR A CA 1
ATOM 532 C C . TYR A 1 72 ? -10.718 2.209 13.880 1.00 91.88 72 TYR A C 1
ATOM 534 O O . TYR A 1 72 ? -11.300 1.702 12.925 1.00 91.88 72 TYR A O 1
ATOM 542 N N . THR A 1 73 ? -10.242 3.447 13.840 1.00 90.44 73 THR A N 1
ATOM 543 C CA . THR A 1 73 ? -10.454 4.429 12.771 1.00 90.44 73 THR A CA 1
ATOM 544 C C . THR A 1 73 ? -9.286 5.418 12.750 1.00 90.44 73 THR A C 1
ATOM 546 O O . THR A 1 73 ? -8.420 5.402 13.625 1.00 90.44 73 THR A O 1
ATOM 549 N N . GLY A 1 74 ? -9.258 6.287 11.745 1.00 91.06 74 GLY A N 1
ATOM 550 C CA . GLY A 1 74 ? -8.174 7.227 11.494 1.00 91.06 74 GLY A CA 1
ATOM 551 C C . GLY A 1 74 ? -7.246 6.721 10.399 1.00 91.06 74 GLY A C 1
ATOM 552 O O . GLY A 1 74 ? -7.332 5.568 9.968 1.00 91.06 74 GLY A O 1
ATOM 553 N N . ARG A 1 75 ? -6.356 7.596 9.919 1.00 93.38 75 ARG A N 1
ATOM 554 C CA . ARG A 1 75 ? -5.462 7.278 8.788 1.00 93.38 75 ARG A CA 1
ATOM 555 C C . ARG A 1 75 ? -4.557 6.091 9.109 1.00 93.38 75 ARG A C 1
ATOM 557 O O . ARG A 1 75 ? -4.203 5.320 8.220 1.00 93.38 75 ARG A O 1
ATOM 564 N N . ARG A 1 76 ? -4.196 5.952 10.382 1.00 94.69 76 ARG A N 1
ATOM 565 C CA . ARG A 1 76 ? -3.302 4.925 10.904 1.00 94.69 76 ARG A CA 1
ATOM 566 C C . ARG A 1 76 ? -4.007 4.003 11.883 1.00 94.69 76 ARG A C 1
ATOM 568 O O . ARG A 1 76 ? -3.321 3.291 12.606 1.00 94.69 76 ARG A O 1
ATOM 575 N N . CYS A 1 77 ? -5.337 4.011 11.941 1.00 95.56 77 CYS A N 1
ATOM 576 C CA . CYS A 1 77 ? -6.093 3.261 12.944 1.00 95.56 77 CYS A CA 1
ATOM 577 C C . CYS A 1 77 ? -5.765 3.686 14.385 1.00 95.56 77 CYS A C 1
ATOM 579 O O . CYS A 1 77 ? -5.820 2.878 15.307 1.00 95.56 77 CYS A O 1
ATOM 581 N N . GLU A 1 78 ? -5.375 4.946 14.578 1.00 93.62 78 GLU A N 1
ATOM 582 C CA . GLU A 1 78 ? -4.949 5.510 15.857 1.00 93.62 78 GLU A CA 1
ATOM 583 C C . GLU A 1 78 ? -6.109 5.766 16.824 1.00 93.62 78 GLU A C 1
ATOM 585 O O . GLU A 1 78 ? -5.915 5.745 18.038 1.00 93.62 78 GLU A O 1
ATOM 590 N N . ALA A 1 79 ? -7.314 5.987 16.300 1.00 90.06 79 ALA A N 1
ATOM 591 C CA . ALA A 1 79 ? -8.481 6.326 17.094 1.00 90.06 79 ALA A CA 1
ATOM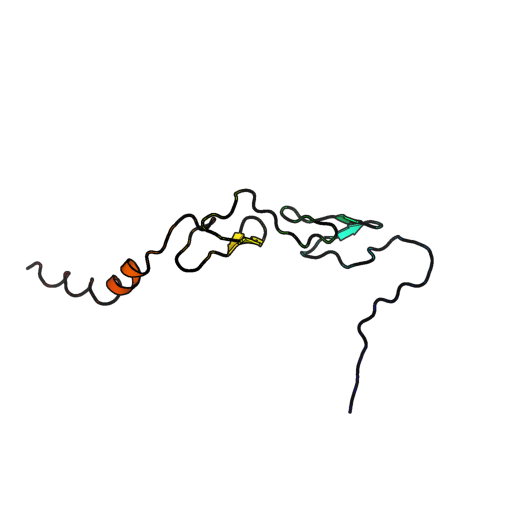 592 C C . ALA A 1 79 ? -9.325 5.075 17.357 1.00 90.06 79 ALA A C 1
ATOM 594 O O . ALA A 1 79 ? -9.821 4.444 16.427 1.00 90.06 79 ALA A O 1
ATOM 595 N N . GLY A 1 80 ? -9.512 4.722 18.628 1.00 88.00 80 GLY A N 1
ATOM 596 C CA . GLY A 1 80 ? -10.460 3.688 19.035 1.00 88.00 80 GLY A CA 1
ATOM 597 C C . GLY A 1 80 ? -11.896 4.215 18.995 1.00 88.00 80 GLY A C 1
ATOM 598 O O . GLY A 1 80 ? -12.253 5.125 19.740 1.00 88.00 80 GLY A O 1
ATOM 599 N N . GLN A 1 81 ? -12.737 3.634 18.148 1.00 68.81 81 GLN A N 1
ATOM 600 C CA . GLN A 1 81 ? -14.188 3.708 18.264 1.00 68.81 81 GLN A CA 1
ATOM 601 C C . GLN A 1 81 ? -14.632 2.765 19.383 1.00 68.81 81 GLN A C 1
ATOM 603 O O . GLN A 1 81 ? -14.930 1.591 19.166 1.00 68.81 81 GLN A O 1
ATOM 608 N N . ASN A 1 82 ? -14.710 3.297 20.601 1.00 63.97 82 ASN A N 1
ATOM 609 C CA . ASN A 1 82 ? -15.482 2.653 21.654 1.00 63.97 82 ASN A CA 1
ATOM 610 C C . ASN A 1 82 ? -16.922 2.506 21.145 1.00 63.97 82 ASN A C 1
ATOM 612 O O . ASN A 1 82 ? -17.642 3.494 21.039 1.00 63.97 82 ASN A O 1
ATOM 616 N N . ALA A 1 83 ? -17.358 1.279 20.851 1.00 55.72 83 ALA A N 1
ATOM 617 C CA . ALA A 1 83 ? -18.711 0.966 20.371 1.00 55.72 83 ALA A CA 1
ATOM 618 C C . ALA A 1 83 ? -19.843 1.483 21.288 1.00 55.72 83 ALA A C 1
ATOM 620 O O . ALA A 1 83 ? -21.009 1.490 20.903 1.00 55.72 83 ALA A O 1
ATOM 621 N N . VAL A 1 84 ? -19.504 1.973 22.481 1.00 54.53 84 VAL A N 1
ATOM 622 C CA . VAL A 1 84 ? -20.419 2.637 23.406 1.00 54.53 84 VAL A CA 1
ATOM 623 C C . VAL A 1 84 ? -20.887 4.000 22.861 1.00 54.53 84 VAL A C 1
ATOM 625 O O . VAL A 1 84 ? -22.060 4.319 22.990 1.00 54.53 84 VAL A O 1
ATOM 628 N N . THR A 1 85 ? -20.054 4.793 22.171 1.00 54.41 85 THR A N 1
ATOM 629 C CA . THR A 1 85 ? -20.437 6.154 21.722 1.00 54.41 85 THR A CA 1
ATOM 630 C C . THR A 1 85 ? -21.346 6.190 20.488 1.00 54.41 85 THR A C 1
ATOM 632 O O . THR A 1 85 ? -22.027 7.191 20.275 1.00 54.41 85 THR A O 1
ATOM 635 N N . HIS A 1 86 ? -21.429 5.109 19.705 1.00 48.75 86 HIS A N 1
ATOM 636 C CA . HIS A 1 86 ? -22.323 5.034 18.538 1.00 48.75 86 HIS A CA 1
ATOM 637 C C . HIS A 1 86 ? -23.737 4.540 18.869 1.00 48.75 86 HIS A C 1
ATOM 639 O O . HIS A 1 86 ? -24.669 4.857 18.136 1.00 48.75 86 HIS A O 1
ATOM 645 N N . ILE A 1 87 ? -23.929 3.839 19.992 1.00 55.59 87 ILE A N 1
ATOM 646 C CA . ILE A 1 87 ? -25.269 3.452 20.471 1.00 55.59 87 ILE A CA 1
ATOM 647 C C . ILE A 1 87 ? -25.974 4.656 21.129 1.00 55.59 87 ILE A C 1
ATOM 649 O O . ILE A 1 87 ? -27.194 4.779 21.061 1.00 55.59 87 ILE A O 1
ATOM 653 N N . PHE A 1 88 ? -25.215 5.605 21.692 1.00 54.69 88 PHE A N 1
ATOM 654 C CA . PHE A 1 88 ? -25.765 6.802 22.344 1.00 54.69 88 PHE A CA 1
ATOM 655 C C . PHE A 1 88 ? -26.010 8.008 21.412 1.00 54.69 88 PHE A C 1
ATOM 657 O O . PHE A 1 88 ? -26.567 9.005 21.871 1.00 54.69 88 PHE A O 1
ATOM 664 N N . SER A 1 89 ? -25.647 7.954 20.121 1.00 63.03 89 SER A N 1
ATOM 665 C CA . SER A 1 89 ? -25.607 9.165 19.275 1.00 63.03 89 SER A CA 1
ATOM 666 C C . SER A 1 89 ? -26.736 9.344 18.247 1.00 63.03 89 SER A C 1
ATOM 668 O O . SER A 1 89 ? -26.796 10.418 17.655 1.00 63.03 89 SER A O 1
ATOM 670 N N . THR A 1 90 ? -27.653 8.396 18.021 1.00 55.94 90 THR A N 1
ATOM 671 C CA . THR A 1 90 ? -28.768 8.628 17.064 1.00 55.94 90 THR A CA 1
ATOM 672 C C . THR A 1 90 ? -30.166 8.633 17.678 1.00 55.94 90 THR A C 1
ATOM 674 O O . THR A 1 90 ? -31.091 9.113 17.030 1.00 55.94 90 THR A O 1
ATOM 677 N N . THR A 1 91 ? -30.329 8.225 18.942 1.00 55.94 91 THR A N 1
ATOM 678 C CA . THR A 1 91 ? -31.655 8.224 19.599 1.00 55.94 91 THR A CA 1
ATOM 679 C C . THR A 1 91 ? -31.718 9.069 20.877 1.00 55.94 91 THR A C 1
ATOM 681 O O . THR A 1 91 ? -32.796 9.521 21.247 1.00 55.94 91 THR A O 1
ATOM 684 N N . LEU A 1 92 ? -30.588 9.343 21.547 1.00 59.09 92 LEU A N 1
ATOM 685 C CA . LEU A 1 92 ? -30.585 9.963 22.887 1.00 59.09 92 LEU A CA 1
ATOM 686 C C . LEU A 1 92 ? -30.158 11.443 22.935 1.00 59.09 92 LEU A C 1
ATOM 688 O O . LEU A 1 92 ? -30.439 12.111 23.927 1.00 59.09 92 LEU A O 1
ATOM 692 N N . MET A 1 93 ? -29.583 12.006 21.865 1.00 56.12 93 MET A N 1
ATOM 693 C CA . MET A 1 93 ? -29.304 13.455 21.773 1.00 56.12 93 MET A CA 1
ATOM 694 C C . MET A 1 93 ? -30.503 14.307 21.310 1.00 56.12 93 MET A C 1
ATOM 696 O O . MET A 1 93 ? -30.419 15.529 21.354 1.00 56.12 93 MET A O 1
ATOM 700 N N . ASN A 1 94 ? -31.633 13.702 20.917 1.00 50.19 94 ASN A N 1
ATOM 701 C CA . ASN A 1 94 ? -32.855 14.453 20.579 1.00 50.19 94 ASN A CA 1
ATOM 702 C C . ASN A 1 94 ? -33.794 14.675 21.774 1.00 50.19 94 ASN A C 1
ATOM 704 O O . ASN A 1 94 ? -34.667 15.532 21.698 1.00 50.19 94 ASN A O 1
ATOM 708 N N . I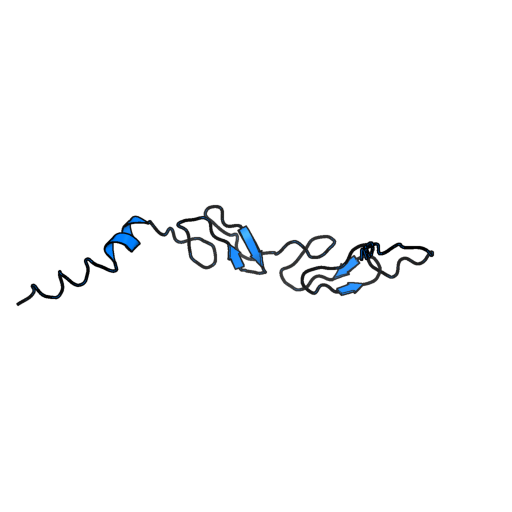LE A 1 95 ? -33.631 13.939 22.879 1.00 53.50 95 ILE A N 1
ATOM 709 C CA . ILE A 1 95 ? -34.530 14.053 24.042 1.00 53.50 95 ILE A CA 1
ATOM 710 C C . ILE A 1 95 ? -34.032 15.130 25.021 1.00 53.50 95 ILE A C 1
ATOM 712 O O . ILE A 1 95 ? -34.828 15.812 25.663 1.00 53.50 95 ILE A O 1
ATOM 716 N N . THR A 1 96 ? -32.717 15.359 25.103 1.00 52.53 96 THR A N 1
ATOM 717 C CA . THR A 1 96 ? -32.135 16.378 25.997 1.00 52.53 96 THR A CA 1
ATOM 718 C C . THR A 1 96 ? -32.176 17.801 25.425 1.00 52.53 96 THR A C 1
ATOM 720 O O . THR A 1 96 ? -32.027 18.758 26.182 1.00 52.53 96 THR A O 1
ATOM 723 N N . ALA A 1 97 ? -32.436 17.969 24.122 1.00 52.25 97 ALA A N 1
ATOM 724 C CA . ALA A 1 97 ? -32.556 19.278 23.471 1.00 52.25 97 ALA A CA 1
ATOM 725 C C . ALA A 1 97 ? -33.940 19.946 23.641 1.00 52.25 97 ALA A C 1
ATOM 727 O O . ALA A 1 97 ? -34.063 21.149 23.427 1.00 52.25 97 ALA A O 1
ATOM 728 N N . THR A 1 98 ? -34.974 19.207 24.061 1.00 55.50 98 THR A N 1
ATOM 729 C CA . THR A 1 98 ? -36.351 19.719 24.236 1.00 55.50 98 THR A CA 1
ATOM 730 C C . THR A 1 98 ? -36.753 20.014 25.685 1.00 55.50 98 THR A C 1
ATOM 732 O O . THR A 1 98 ? -37.873 20.454 25.916 1.00 55.50 98 THR A O 1
ATOM 735 N N . LEU A 1 99 ? -35.860 19.828 26.665 1.00 53.78 99 LEU A N 1
ATOM 736 C CA . LEU A 1 99 ? -36.125 20.090 28.095 1.00 53.78 99 LEU A CA 1
ATOM 737 C C . LEU A 1 99 ? -35.203 21.168 28.695 1.00 53.78 99 LEU A C 1
ATOM 739 O O . LEU A 1 99 ? -34.845 21.133 29.869 1.00 53.78 99 LEU A O 1
ATOM 743 N N . ARG A 1 100 ? -34.828 22.161 27.883 1.00 54.84 100 ARG A N 1
ATOM 744 C CA . ARG A 1 100 ? -34.374 23.473 28.369 1.00 54.84 100 ARG A CA 1
ATOM 745 C C . ARG A 1 100 ? -35.354 24.551 27.910 1.00 54.84 100 ARG A C 1
ATOM 747 O O . ARG A 1 100 ? -35.069 25.299 26.976 1.00 54.84 100 ARG A O 1
ATOM 754 N N . LYS A 1 101 ? -36.512 24.594 28.562 1.00 46.19 101 LYS A N 1
ATOM 755 C CA . LYS A 1 101 ? -37.353 25.780 28.742 1.00 46.19 101 LYS A CA 1
ATOM 756 C C . LYS A 1 101 ? -38.171 25.604 30.008 1.00 46.19 101 LYS A C 1
ATOM 758 O O . LYS A 1 101 ? -38.666 24.474 30.204 1.00 46.19 101 LYS A O 1
#

Secondary structure (DSSP, 8-state):
------------SS---S-SSPPPTT-EEETTEEEPPTTEESTTS-EE--SSPPPTT-EEEETTEEEPPTTEESTTS-EE--THHHHSSSSSTTTTTS---

pLDDT: mean 79.13, std 18.82, range [40.09, 96.56]

Sequence (101 aa):
MYVAQEKGAESSTRSSEYCRYPCLNGGTCVGTRCQCRPGYHGEYCAEPHCKESCLNGGRCVSPDRCACAYGYTGRRCEAGQNAVTHIFSTTLMNITATLRK

InterPro domains:
  IPR000742 EGF-like domain [PS00022] (66-77)
  IPR000742 EGF-like domain [PS01186] (66-77)
  IPR000742 EGF-like domain [PS50026] (46-78)
  IPR000742 EGF-like domain [SM00181] (18-46)
  IPR000742 EGF-like domain [SM00181] (49-78)
  IPR050969 Developmental Signaling Modulators [PTHR14949] (10-79)
  IPR057138 Platelet endothelial aggregation receptor 1-like, EGF domain [PF23301] (48-79)

Organism: NCBI:txid642074

Radius of gyration: 24.3 Å; chains: 1; bounding box: 54×53×54 Å